Protein AF-A0A1B6KE39-F1 (afdb_monomer_lite)

Secondary structure (DSSP, 8-state):
-PPP-------TTPSS----HHHHGGGTTSS-HHHHHHHHHHHHHHHHHHHHHHHHHHTT-GGG-------SS----TTGGG-----TTSS--TT-SSHHHH-

Organism: NCBI:txid36148

Foldseek 3Di:
DDDDDDDDDDPPPADPQDADVVQLVVVVVDPDSLVSSNVRRVVVVVVVVVVVCVVCVVVVNNVVDDDDDDDPWAAQPDCRNNHHDDQPPWPDDDPDPTPNTHD

Sequence (103 aa):
PTALVLYLAHISPHAPLQAPEELVDQFRYIPDRKRRIFAAMVTKLDESVGRVTQALRDKKMLNDSIILFLSDNGGATHGFNGNVASNWPLRGGKDTLWEGGVR

InterPro domains:
  IPR000917 Sulfatase, N-terminal [PF00884] (5-103)
  IPR017850 Alkaline-phosphatase-like, core domain superfamily [G3DSA:3.40.720.10] (3-103)
  IPR017850 Alkaline-phosphatase-like, core domain superfamily [SSF53649] (6-103)
  IPR047115 Arylsulfatase B [PTHR10342] (4-103)

Structure (mmCIF, N/CA/C/O backbone):
data_AF-A0A1B6KE39-F1
#
_entry.id   AF-A0A1B6KE39-F1
#
loop_
_atom_site.group_PDB
_atom_site.id
_atom_site.type_symbol
_atom_site.label_atom_id
_atom_site.label_alt_id
_atom_site.label_comp_id
_atom_site.label_asym_id
_atom_site.label_entity_id
_atom_site.label_seq_id
_atom_site.pdbx_PDB_ins_code
_atom_site.Cartn_x
_atom_site.Cartn_y
_atom_site.Cartn_z
_atom_site.occupancy
_atom_site.B_iso_or_equiv
_atom_site.auth_seq_id
_atom_site.auth_comp_id
_atom_site.auth_asym_id
_atom_site.auth_atom_id
_atom_site.pdbx_PDB_model_num
ATOM 1 N N . PRO A 1 1 ? -11.860 1.097 32.042 1.00 74.00 1 PRO A N 1
ATOM 2 C CA . PRO A 1 1 ? -11.234 0.549 30.813 1.00 74.00 1 PRO A CA 1
ATOM 3 C C . PRO A 1 1 ? -9.999 1.372 30.430 1.00 74.00 1 PRO A C 1
ATOM 5 O O . PRO A 1 1 ? -10.068 2.595 30.476 1.00 74.00 1 PRO A O 1
ATOM 8 N N . THR A 1 2 ? -8.884 0.714 30.106 1.00 91.75 2 THR A N 1
ATOM 9 C CA . THR A 1 2 ? -7.659 1.377 29.628 1.00 91.75 2 THR A CA 1
ATOM 10 C C . THR A 1 2 ? -7.693 1.445 28.106 1.00 91.75 2 THR A C 1
ATOM 12 O O . THR A 1 2 ? -7.996 0.439 27.465 1.00 91.75 2 THR A O 1
ATOM 15 N N . ALA A 1 3 ? -7.400 2.611 27.532 1.00 95.06 3 ALA A N 1
ATOM 16 C CA . ALA A 1 3 ? -7.319 2.772 26.083 1.00 95.06 3 ALA A CA 1
ATOM 17 C C . ALA A 1 3 ? -6.154 1.951 25.500 1.00 95.06 3 ALA A C 1
ATOM 19 O O . ALA A 1 3 ? -5.073 1.892 26.089 1.00 95.06 3 ALA A O 1
ATOM 20 N N . LEU A 1 4 ? -6.372 1.333 24.336 1.00 96.62 4 LEU A N 1
ATOM 21 C CA . LEU A 1 4 ? -5.324 0.665 23.567 1.00 96.62 4 LEU A CA 1
ATOM 22 C C . LEU A 1 4 ? -4.661 1.673 22.626 1.00 96.62 4 LEU A C 1
ATOM 24 O O . LEU A 1 4 ? -5.342 2.330 21.844 1.00 96.62 4 LEU A O 1
ATOM 28 N N . VAL A 1 5 ? -3.331 1.721 22.648 1.00 97.81 5 VAL A N 1
ATOM 29 C CA . VAL A 1 5 ? -2.525 2.389 21.622 1.00 97.81 5 VAL A CA 1
ATOM 30 C C . VAL A 1 5 ? -1.735 1.314 20.885 1.00 97.81 5 VAL A C 1
ATOM 32 O O . VAL A 1 5 ? -0.974 0.572 21.504 1.00 97.81 5 VAL A O 1
ATOM 35 N N . LEU A 1 6 ? -1.933 1.214 19.571 1.00 98.00 6 LEU A N 1
ATOM 36 C CA . LEU A 1 6 ? -1.255 0.244 18.714 1.00 98.00 6 LEU A CA 1
ATOM 37 C C . LEU A 1 6 ? -0.523 0.973 17.589 1.00 98.00 6 LEU A C 1
ATOM 39 O O . LEU A 1 6 ? -1.151 1.633 16.766 1.00 98.00 6 LEU A O 1
ATOM 43 N N . TYR A 1 7 ? 0.795 0.792 17.531 1.00 98.31 7 TYR A N 1
ATOM 44 C CA . TYR A 1 7 ? 1.604 1.160 16.375 1.00 98.31 7 TYR A CA 1
ATOM 45 C C . TYR A 1 7 ? 1.929 -0.097 15.568 1.00 98.31 7 TYR A C 1
ATOM 47 O O . TYR A 1 7 ? 2.652 -0.976 16.038 1.00 98.31 7 TYR A O 1
ATOM 55 N N . LEU A 1 8 ? 1.362 -0.191 14.367 1.00 98.12 8 LEU A N 1
ATOM 56 C CA . LEU A 1 8 ? 1.561 -1.310 13.453 1.00 98.12 8 LEU A CA 1
ATOM 57 C C . LEU A 1 8 ? 2.305 -0.822 12.206 1.00 98.12 8 LEU A C 1
ATOM 59 O O . LEU A 1 8 ? 1.706 -0.204 11.333 1.00 98.12 8 LEU A O 1
ATOM 63 N N . ALA A 1 9 ? 3.606 -1.105 12.140 1.00 98.12 9 ALA A N 1
ATOM 64 C CA . ALA A 1 9 ? 4.479 -0.702 11.039 1.00 98.12 9 ALA A CA 1
ATOM 65 C C . ALA A 1 9 ? 4.753 -1.882 10.096 1.00 98.12 9 ALA A C 1
ATOM 67 O O . ALA A 1 9 ? 5.602 -2.733 10.375 1.00 98.12 9 ALA A O 1
ATOM 68 N N . HIS A 1 10 ? 4.017 -1.967 8.986 1.00 98.12 10 HIS A N 1
ATOM 69 C CA . HIS A 1 10 ? 4.249 -2.996 7.970 1.00 98.12 10 HIS A CA 1
ATOM 70 C C . HIS A 1 10 ? 5.571 -2.764 7.230 1.00 98.12 10 HIS A C 1
ATOM 72 O O . HIS A 1 10 ? 5.924 -1.639 6.901 1.00 98.12 10 HIS A O 1
ATOM 78 N N . ILE A 1 11 ? 6.268 -3.853 6.888 1.00 96.56 11 ILE A N 1
ATOM 79 C CA . ILE A 1 11 ? 7.436 -3.805 5.989 1.00 96.56 11 ILE A CA 1
ATOM 80 C C . ILE A 1 11 ? 7.034 -3.652 4.510 1.00 96.56 11 ILE A C 1
ATOM 82 O O . ILE A 1 11 ? 7.809 -3.174 3.686 1.00 96.56 11 ILE A O 1
ATOM 86 N N . SER A 1 12 ? 5.818 -4.071 4.153 1.00 96.38 12 SER A N 1
ATOM 87 C CA . SER A 1 12 ? 5.299 -3.966 2.786 1.00 96.38 12 SER A CA 1
ATOM 88 C C . SER A 1 12 ? 4.997 -2.499 2.430 1.00 96.38 12 SER A C 1
ATOM 90 O O . SER A 1 12 ? 4.435 -1.809 3.277 1.00 96.38 12 SER A O 1
ATOM 92 N N . PRO A 1 13 ? 5.302 -2.012 1.207 1.00 97.12 13 PRO A N 1
ATOM 93 C CA . PRO A 1 13 ? 5.854 -2.733 0.056 1.00 97.12 13 PRO A CA 1
ATOM 94 C C . PRO A 1 13 ? 7.360 -2.464 -0.171 1.00 97.12 13 PRO A C 1
ATOM 96 O O . PRO A 1 13 ? 7.805 -2.312 -1.315 1.00 97.12 13 PRO A O 1
ATOM 99 N N . HIS A 1 14 ? 8.164 -2.348 0.894 1.00 97.81 14 HIS A N 1
ATOM 100 C CA . HIS A 1 14 ? 9.609 -2.135 0.765 1.00 97.81 14 HIS A CA 1
ATOM 101 C C . HIS A 1 14 ? 10.295 -3.319 0.063 1.00 97.81 14 HIS A C 1
ATOM 103 O O . HIS A 1 14 ? 9.874 -4.464 0.192 1.00 97.81 14 HIS A O 1
ATOM 109 N N . ALA A 1 15 ? 11.378 -3.048 -0.670 1.00 96.12 15 ALA A N 1
ATOM 110 C CA . ALA A 1 15 ? 12.193 -4.098 -1.276 1.00 96.12 15 ALA A CA 1
ATOM 111 C C . ALA A 1 15 ? 12.863 -4.989 -0.195 1.00 96.12 15 ALA A C 1
ATOM 113 O O . ALA A 1 15 ? 13.121 -4.505 0.910 1.00 96.12 15 ALA A O 1
ATOM 114 N N . PRO A 1 16 ? 13.216 -6.254 -0.488 1.00 97.62 16 PRO A N 1
ATOM 115 C CA . PRO A 1 16 ? 13.077 -6.948 -1.768 1.00 97.62 16 PRO A CA 1
ATOM 116 C C . PRO A 1 16 ? 11.616 -7.244 -2.130 1.00 97.62 16 PRO A C 1
ATOM 118 O O . PRO A 1 16 ? 10.783 -7.492 -1.266 1.00 97.62 16 PRO A O 1
ATOM 121 N N . LEU A 1 17 ? 11.306 -7.231 -3.429 1.00 98.12 17 LEU A N 1
ATOM 122 C CA . LEU A 1 17 ? 9.955 -7.521 -3.913 1.00 98.12 17 LEU A CA 1
ATOM 123 C C . LEU A 1 17 ? 9.658 -9.018 -3.778 1.00 98.12 17 LEU A C 1
ATOM 125 O O . LEU A 1 17 ? 10.229 -9.832 -4.506 1.00 98.12 17 LEU A O 1
ATOM 129 N 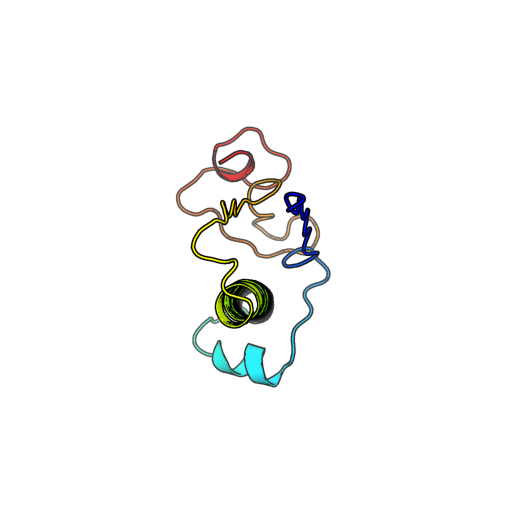N . GLN A 1 18 ? 8.767 -9.369 -2.851 1.00 98.06 18 GLN A N 1
ATOM 130 C CA . GLN A 1 18 ? 8.406 -10.749 -2.525 1.00 98.06 18 GLN A CA 1
ATOM 131 C C . GLN A 1 18 ? 6.906 -10.845 -2.236 1.00 98.06 18 GLN A C 1
ATOM 133 O O . GLN A 1 18 ? 6.385 -10.132 -1.383 1.00 98.06 18 GLN A O 1
ATOM 138 N N . ALA A 1 19 ? 6.210 -11.744 -2.929 1.00 98.19 19 ALA A N 1
ATOM 139 C CA . ALA A 1 19 ? 4.801 -12.043 -2.693 1.00 98.19 19 ALA A CA 1
ATOM 140 C C . ALA A 1 19 ? 4.491 -13.494 -3.107 1.00 98.19 19 ALA A C 1
ATOM 142 O O . ALA A 1 19 ? 5.252 -14.053 -3.899 1.00 98.19 19 ALA A O 1
ATOM 143 N N . PRO A 1 20 ? 3.397 -14.103 -2.606 1.00 98.31 20 PRO A N 1
ATOM 144 C CA . PRO A 1 20 ? 2.947 -15.420 -3.061 1.00 98.31 20 PRO A CA 1
ATOM 145 C C . PRO A 1 20 ? 2.665 -15.426 -4.567 1.00 98.31 20 PRO A C 1
ATOM 147 O O . PRO A 1 20 ? 1.957 -14.541 -5.058 1.00 98.31 20 PRO A O 1
ATOM 150 N N . GLU A 1 21 ? 3.202 -16.408 -5.292 1.00 98.19 21 GLU A N 1
ATOM 151 C CA . GLU A 1 21 ? 3.145 -16.447 -6.760 1.00 98.19 21 GLU A CA 1
ATOM 152 C C . GLU A 1 21 ? 1.701 -16.509 -7.271 1.00 98.19 21 GLU A C 1
ATOM 154 O O . GLU A 1 21 ? 1.357 -15.833 -8.236 1.00 98.19 21 GLU A O 1
ATOM 159 N N . GLU A 1 22 ? 0.816 -17.210 -6.561 1.00 98.12 22 GLU A N 1
ATOM 160 C CA . GLU A 1 22 ? -0.597 -17.335 -6.927 1.00 98.12 22 GLU A CA 1
ATOM 161 C C . GLU A 1 22 ? -1.302 -15.976 -6.942 1.00 98.12 22 GLU A C 1
ATOM 163 O O . GLU A 1 22 ? -2.232 -15.760 -7.717 1.00 98.12 22 GLU A O 1
ATOM 168 N N . LEU A 1 23 ? -0.865 -15.049 -6.085 1.00 98.44 23 LEU A N 1
ATOM 169 C CA . LEU A 1 23 ? -1.386 -13.688 -6.055 1.00 98.44 23 LEU A CA 1
ATOM 170 C C . LEU A 1 23 ? -0.727 -12.819 -7.129 1.00 98.44 23 LEU A C 1
ATOM 172 O O . LEU A 1 23 ? -1.413 -12.031 -7.775 1.00 98.44 23 LEU A O 1
ATOM 176 N N . VAL A 1 24 ? 0.575 -12.991 -7.378 1.00 98.75 24 VAL A N 1
ATOM 177 C CA . VAL A 1 24 ? 1.276 -12.334 -8.499 1.00 98.75 24 VAL A CA 1
ATOM 178 C C . VAL A 1 24 ? 0.592 -12.666 -9.832 1.00 98.75 24 VAL A C 1
ATOM 180 O O . VAL A 1 24 ? 0.396 -11.781 -10.670 1.00 98.75 24 VAL A O 1
ATOM 183 N N . ASP A 1 25 ? 0.153 -13.913 -9.999 1.00 98.38 25 ASP A N 1
ATOM 184 C CA . ASP A 1 25 ? -0.548 -14.404 -11.184 1.00 98.38 25 ASP A CA 1
ATOM 185 C C . ASP A 1 25 ? -1.945 -13.806 -11.385 1.00 98.38 25 ASP A C 1
ATOM 187 O O . ASP A 1 25 ? -2.449 -13.795 -12.514 1.00 98.38 25 ASP A O 1
ATOM 191 N N . GLN A 1 26 ? -2.578 -13.264 -10.344 1.00 98.44 26 GLN A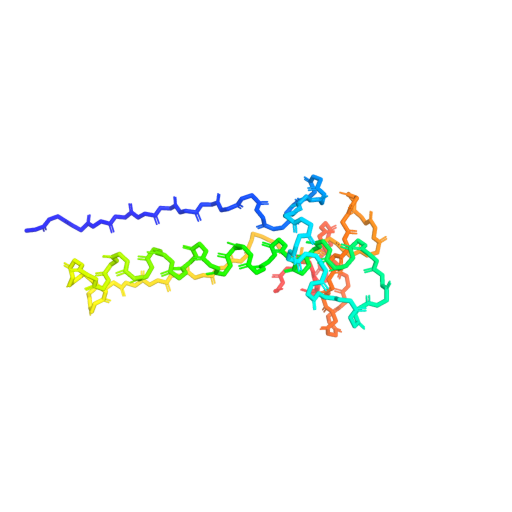 N 1
ATOM 192 C CA . GLN A 1 26 ? -3.847 -12.535 -10.489 1.00 98.44 26 GLN A CA 1
ATOM 193 C C . GLN A 1 26 ? -3.642 -11.187 -11.193 1.00 98.44 26 GLN A C 1
ATOM 195 O O . GLN A 1 26 ? -4.537 -10.692 -11.875 1.00 98.44 26 GLN A O 1
ATOM 200 N N . PHE A 1 27 ? -2.429 -10.631 -11.125 1.00 98.50 27 PHE A N 1
ATOM 201 C CA . PHE A 1 27 ? -2.059 -9.366 -11.758 1.00 98.50 27 PHE A CA 1
ATOM 202 C C . PHE A 1 27 ? -1.500 -9.533 -13.177 1.00 98.50 27 PHE A C 1
ATOM 204 O O . PHE A 1 27 ? -0.815 -8.644 -13.680 1.00 98.50 27 PHE A O 1
ATOM 211 N N . ARG A 1 28 ? -1.787 -10.647 -13.867 1.00 97.75 28 ARG A N 1
ATOM 212 C CA . ARG A 1 28 ? -1.283 -10.926 -15.229 1.00 97.75 28 ARG A CA 1
ATOM 213 C C . ARG A 1 28 ? -1.599 -9.839 -16.266 1.00 97.75 28 ARG A C 1
ATOM 215 O O . ARG A 1 28 ? -0.872 -9.726 -17.249 1.00 97.75 28 ARG A O 1
ATOM 222 N N . TYR A 1 29 ? -2.620 -9.019 -16.023 1.00 98.25 29 TYR A N 1
ATOM 223 C CA . TYR A 1 29 ? -2.960 -7.853 -16.843 1.00 98.25 29 TYR A CA 1
ATOM 224 C C . TYR A 1 29 ? -1.936 -6.703 -16.753 1.00 98.25 29 TYR A C 1
ATOM 226 O O . TYR A 1 29 ? -1.896 -5.854 -17.639 1.00 98.25 29 TYR A O 1
ATOM 234 N N . ILE A 1 30 ? -1.091 -6.659 -15.717 1.00 98.50 30 ILE A N 1
ATOM 235 C CA . ILE A 1 30 ? 0.023 -5.709 -15.600 1.00 98.50 30 ILE A CA 1
ATOM 236 C C . ILE A 1 30 ? 1.209 -6.276 -16.395 1.00 98.50 30 ILE A C 1
ATOM 238 O O . ILE A 1 30 ? 1.671 -7.360 -16.060 1.00 98.50 30 ILE A O 1
ATOM 242 N N . PRO A 1 31 ? 1.762 -5.611 -17.422 1.00 97.94 31 PRO A N 1
ATOM 243 C CA . PRO A 1 31 ? 2.835 -6.205 -18.229 1.00 97.94 31 PRO A CA 1
ATOM 244 C C . PRO A 1 31 ? 4.129 -6.486 -17.447 1.00 97.94 31 PRO A C 1
ATOM 246 O O . PRO A 1 31 ? 4.723 -7.552 -17.591 1.00 97.94 31 PRO A O 1
ATOM 249 N N . ASP A 1 32 ? 4.543 -5.558 -16.581 1.00 97.44 32 ASP A N 1
ATOM 250 C CA . ASP A 1 32 ? 5.778 -5.672 -15.801 1.00 97.44 32 ASP A CA 1
ATOM 251 C C . ASP A 1 32 ? 5.611 -6.625 -14.603 1.00 97.44 32 ASP A C 1
ATOM 253 O O . ASP A 1 32 ? 4.808 -6.381 -13.697 1.00 97.44 32 ASP A O 1
ATOM 257 N N . ARG A 1 33 ? 6.399 -7.711 -14.565 1.00 97.69 33 ARG A N 1
ATOM 258 C CA . ARG A 1 33 ? 6.321 -8.716 -13.490 1.00 97.69 33 ARG A CA 1
ATOM 259 C C . ARG A 1 33 ? 6.709 -8.157 -12.120 1.00 97.69 33 ARG A C 1
ATOM 261 O O . ARG A 1 33 ? 6.087 -8.532 -11.131 1.00 97.69 33 ARG A O 1
ATOM 268 N N . LYS A 1 34 ? 7.690 -7.255 -12.021 1.00 97.94 34 LYS A N 1
ATOM 269 C CA . LYS A 1 34 ? 8.038 -6.637 -10.730 1.00 97.94 34 LYS A CA 1
ATOM 270 C C . LYS A 1 34 ? 6.863 -5.814 -10.205 1.00 97.94 34 LYS A C 1
ATOM 272 O O . LYS A 1 34 ? 6.583 -5.852 -9.010 1.00 97.94 34 LYS A O 1
ATOM 277 N N . ARG A 1 35 ? 6.130 -5.127 -11.085 1.00 98.25 35 ARG A N 1
ATOM 278 C CA . ARG A 1 35 ? 4.929 -4.365 -10.733 1.00 98.25 35 ARG A CA 1
ATOM 279 C C . ARG A 1 35 ? 3.783 -5.276 -10.295 1.00 98.25 35 ARG A C 1
ATOM 281 O O . ARG A 1 35 ? 3.049 -4.887 -9.392 1.00 98.25 35 ARG A O 1
ATOM 288 N N . ARG A 1 36 ? 3.670 -6.493 -10.847 1.00 98.69 36 ARG A N 1
ATOM 289 C CA . ARG A 1 36 ? 2.758 -7.534 -10.322 1.00 98.69 36 ARG A CA 1
ATOM 290 C C . ARG A 1 36 ? 3.112 -7.930 -8.894 1.00 98.69 36 ARG A C 1
ATOM 292 O O . ARG A 1 36 ? 2.228 -7.975 -8.049 1.00 98.69 36 ARG A O 1
ATOM 299 N N . ILE A 1 37 ? 4.396 -8.173 -8.619 1.00 98.69 37 ILE A N 1
ATOM 300 C CA . ILE A 1 37 ? 4.861 -8.512 -7.265 1.00 98.69 37 ILE A CA 1
ATOM 301 C C . ILE A 1 37 ? 4.568 -7.358 -6.304 1.00 98.69 37 ILE A C 1
ATOM 303 O O . ILE A 1 37 ? 4.008 -7.585 -5.238 1.00 98.69 37 ILE A O 1
ATOM 307 N N . PHE A 1 38 ? 4.857 -6.116 -6.703 1.00 98.56 38 PHE A N 1
ATOM 308 C CA . PHE A 1 38 ? 4.519 -4.933 -5.911 1.00 98.56 38 PHE A CA 1
ATOM 309 C C . PHE A 1 38 ? 3.010 -4.837 -5.631 1.00 98.56 38 PHE A C 1
ATOM 311 O O . PHE A 1 38 ? 2.613 -4.601 -4.494 1.00 98.56 38 PHE A O 1
ATOM 318 N N . ALA A 1 39 ? 2.160 -5.046 -6.643 1.00 98.62 39 ALA A N 1
ATOM 319 C CA . ALA A 1 39 ? 0.707 -5.048 -6.466 1.00 98.62 39 ALA A CA 1
ATOM 320 C C . ALA A 1 39 ? 0.266 -6.134 -5.471 1.00 98.62 39 ALA A C 1
ATOM 322 O O . ALA A 1 39 ? -0.478 -5.841 -4.540 1.00 98.62 39 ALA A O 1
ATOM 323 N N . ALA A 1 40 ? 0.812 -7.346 -5.591 1.00 98.75 40 ALA A N 1
ATOM 324 C CA . ALA A 1 40 ? 0.549 -8.442 -4.666 1.00 98.75 40 ALA A CA 1
ATOM 325 C C . ALA A 1 40 ? 0.994 -8.131 -3.222 1.00 98.75 40 ALA A C 1
ATOM 327 O O . ALA A 1 40 ? 0.278 -8.456 -2.275 1.00 98.75 40 ALA A O 1
ATOM 328 N N . MET A 1 41 ? 2.132 -7.456 -3.031 1.00 98.75 41 MET A N 1
ATOM 329 C CA . MET A 1 41 ? 2.589 -6.994 -1.713 1.00 98.75 41 MET A CA 1
ATOM 330 C C . MET A 1 41 ? 1.619 -5.989 -1.082 1.00 98.75 41 MET A C 1
ATOM 332 O O . MET A 1 41 ? 1.310 -6.097 0.108 1.00 98.75 41 MET A O 1
ATOM 336 N N . VAL A 1 42 ? 1.124 -5.030 -1.870 1.00 98.56 42 VAL A N 1
ATOM 337 C CA . VAL A 1 42 ? 0.134 -4.044 -1.409 1.00 98.56 42 VAL A CA 1
ATOM 338 C C . VAL A 1 42 ? -1.200 -4.725 -1.096 1.00 98.56 42 VAL A C 1
ATOM 340 O O . VAL A 1 42 ? -1.798 -4.429 -0.067 1.00 98.56 42 VAL A O 1
ATOM 343 N N . THR A 1 43 ? -1.626 -5.712 -1.888 1.00 98.69 43 THR A N 1
ATOM 344 C CA . THR A 1 43 ? -2.812 -6.524 -1.573 1.00 98.69 43 THR A CA 1
ATOM 345 C C . THR A 1 43 ? -2.657 -7.288 -0.258 1.00 98.69 43 THR A C 1
ATOM 347 O O . THR A 1 43 ? -3.580 -7.306 0.548 1.00 98.69 43 THR A O 1
ATOM 350 N N . LYS A 1 44 ? -1.486 -7.871 0.033 1.00 98.62 44 LYS A N 1
ATOM 351 C CA . LYS A 1 44 ? -1.247 -8.518 1.338 1.00 98.62 44 LYS A CA 1
ATOM 352 C C . LYS A 1 44 ? -1.218 -7.537 2.509 1.00 98.62 44 LYS A C 1
ATOM 354 O O . LYS A 1 44 ? -1.588 -7.916 3.622 1.00 98.62 44 LYS A O 1
ATOM 359 N N . LEU A 1 45 ? -0.792 -6.297 2.279 1.00 98.56 45 LEU A N 1
ATOM 360 C CA . LEU A 1 45 ? -0.903 -5.235 3.275 1.00 98.56 45 LEU A CA 1
ATOM 361 C C . LEU A 1 45 ? -2.378 -4.912 3.549 1.00 98.56 45 LEU A C 1
ATOM 363 O O . LEU A 1 45 ? -2.776 -4.909 4.713 1.00 98.56 45 LEU A O 1
ATOM 367 N N . ASP A 1 46 ? -3.184 -4.729 2.502 1.00 98.75 46 ASP A N 1
ATOM 368 C CA . ASP A 1 46 ? -4.628 -4.483 2.605 1.00 98.75 46 ASP A CA 1
ATOM 369 C C . ASP A 1 46 ? -5.357 -5.617 3.350 1.00 98.75 46 ASP A C 1
ATOM 371 O O . ASP A 1 46 ? -6.058 -5.369 4.331 1.00 98.75 46 ASP A O 1
ATOM 375 N N . GLU A 1 47 ? -5.075 -6.882 3.011 1.00 98.69 47 GLU A N 1
ATOM 376 C CA . GLU A 1 47 ? -5.590 -8.045 3.749 1.00 98.69 47 GLU A CA 1
ATOM 377 C C . GLU A 1 47 ? -5.218 -7.993 5.244 1.00 98.69 47 GLU A C 1
ATOM 379 O O . GLU A 1 47 ? -6.011 -8.359 6.115 1.00 98.69 47 GLU A O 1
ATOM 384 N N . SER A 1 48 ? -4.002 -7.540 5.566 1.00 98.56 48 SER A N 1
ATOM 385 C CA . SER A 1 48 ? -3.533 -7.408 6.947 1.00 98.56 48 SER A CA 1
ATOM 386 C C . SER A 1 48 ? -4.311 -6.332 7.714 1.00 98.56 48 SER A C 1
ATOM 388 O O . SER A 1 48 ? -4.725 -6.577 8.849 1.00 98.56 48 SER A O 1
ATOM 390 N N . VAL A 1 49 ? -4.583 -5.184 7.084 1.00 98.56 49 VAL A N 1
ATOM 391 C CA . VAL A 1 49 ? -5.453 -4.128 7.637 1.00 98.56 49 VAL A CA 1
ATOM 392 C C . VAL A 1 49 ? -6.877 -4.656 7.842 1.00 98.56 49 VAL A C 1
ATOM 394 O O . VAL A 1 49 ? -7.467 -4.457 8.909 1.00 98.56 49 VAL A O 1
ATOM 397 N N . GLY A 1 50 ? -7.405 -5.403 6.871 1.00 98.69 50 GLY A N 1
ATOM 398 C CA . GLY A 1 50 ? -8.690 -6.095 6.970 1.00 98.69 50 GLY A CA 1
ATOM 399 C C . GLY A 1 50 ? -8.774 -7.017 8.192 1.00 98.69 50 GLY A C 1
ATOM 400 O O . GLY A 1 50 ? -9.738 -6.956 8.951 1.00 98.69 50 GLY A O 1
ATOM 401 N N . ARG A 1 51 ? -7.733 -7.816 8.464 1.00 98.81 51 ARG A N 1
ATOM 402 C CA . ARG A 1 51 ? -7.695 -8.689 9.654 1.00 98.81 51 ARG A CA 1
ATOM 403 C C . ARG A 1 51 ? -7.716 -7.911 10.968 1.00 98.81 51 ARG A C 1
ATOM 405 O O . ARG A 1 51 ? -8.412 -8.318 11.895 1.00 98.81 51 ARG A O 1
ATOM 412 N N . VAL A 1 52 ? -6.977 -6.804 11.062 1.00 98.56 52 VAL A N 1
ATOM 413 C CA . VAL A 1 52 ? -6.958 -5.966 12.274 1.00 98.56 52 VAL A CA 1
ATOM 414 C C . VAL A 1 52 ? -8.323 -5.321 12.502 1.00 98.56 52 VAL A C 1
ATOM 416 O O . VAL A 1 52 ? -8.877 -5.415 13.596 1.00 98.56 52 VAL A O 1
ATOM 419 N N . THR A 1 53 ? -8.900 -4.711 11.467 1.00 98.56 53 THR A N 1
ATOM 420 C CA . THR A 1 53 ? -10.218 -4.064 11.561 1.00 98.56 53 THR A CA 1
ATOM 421 C C . THR A 1 53 ? -11.332 -5.065 11.865 1.00 98.56 53 THR A C 1
ATOM 423 O O . THR A 1 53 ? -12.212 -4.766 12.676 1.00 98.56 53 THR A O 1
ATOM 426 N N . GLN A 1 54 ? -11.265 -6.277 11.305 1.00 98.75 54 GLN A N 1
ATOM 427 C CA . GLN A 1 54 ? -12.187 -7.361 11.636 1.00 98.75 54 GLN A CA 1
ATOM 428 C C . GLN A 1 54 ? -12.034 -7.802 13.096 1.00 98.75 54 GLN A C 1
ATOM 430 O O . GLN A 1 54 ? -13.032 -7.887 13.806 1.00 98.75 54 GLN A O 1
ATOM 435 N N . ALA A 1 55 ? -10.807 -7.984 13.592 1.00 98.56 55 ALA A N 1
ATOM 436 C CA . ALA A 1 55 ? -10.575 -8.338 14.991 1.00 98.56 55 ALA A CA 1
ATOM 437 C C . ALA A 1 55 ? -11.114 -7.266 15.959 1.00 98.56 55 ALA A C 1
ATOM 439 O O . ALA A 1 55 ? -11.759 -7.599 16.955 1.00 98.56 55 ALA A O 1
ATOM 440 N N . LEU A 1 56 ? -10.918 -5.977 15.652 1.00 98.38 56 LEU A N 1
ATOM 441 C CA . LEU A 1 56 ? -11.500 -4.874 16.427 1.00 98.38 56 LEU A CA 1
ATOM 442 C C . LEU A 1 56 ? -13.034 -4.908 16.402 1.00 98.38 56 LEU A C 1
ATOM 444 O O . LEU A 1 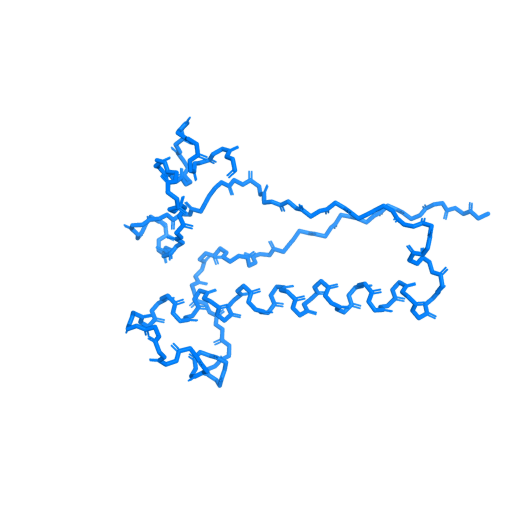56 ? -13.673 -4.660 17.427 1.00 98.38 56 LEU A O 1
ATOM 448 N N . ARG A 1 57 ? -13.637 -5.226 15.251 1.00 98.50 57 ARG A N 1
ATOM 449 C CA . ARG A 1 57 ? -15.092 -5.366 15.107 1.00 98.50 57 ARG A CA 1
ATOM 450 C C . ARG A 1 57 ? -15.628 -6.528 15.941 1.00 98.50 57 ARG A C 1
ATOM 452 O O . ARG A 1 57 ? -16.567 -6.325 16.707 1.00 98.50 57 ARG A O 1
ATOM 459 N N . ASP A 1 58 ? -15.006 -7.700 15.854 1.00 98.62 58 ASP A N 1
ATOM 460 C CA . ASP A 1 58 ? -15.408 -8.910 16.586 1.00 98.62 58 ASP A CA 1
ATOM 461 C C . ASP A 1 58 ? -15.321 -8.713 18.105 1.00 98.62 58 ASP A C 1
ATOM 463 O O . ASP A 1 58 ? -16.116 -9.261 18.872 1.00 98.62 58 ASP A O 1
ATOM 467 N N . LYS A 1 59 ? -14.379 -7.875 18.551 1.00 97.38 59 LYS A N 1
ATOM 468 C CA . LYS A 1 59 ? -14.227 -7.470 19.954 1.00 97.38 59 LYS A CA 1
ATOM 469 C C . LYS A 1 59 ? -15.078 -6.264 20.352 1.00 97.38 59 LYS A C 1
ATOM 471 O O . LYS A 1 59 ? -14.983 -5.826 21.494 1.00 97.38 59 LYS A O 1
ATOM 476 N N . LYS A 1 60 ? -15.925 -5.745 19.454 1.00 97.69 60 LYS A N 1
ATOM 477 C CA . LYS A 1 60 ? -16.770 -4.552 19.662 1.00 97.69 60 LYS A CA 1
ATOM 478 C C . LYS A 1 60 ? -15.973 -3.288 20.028 1.00 97.69 60 LYS A C 1
ATOM 480 O O . LYS A 1 60 ? -16.516 -2.376 20.639 1.00 97.69 60 LYS A O 1
ATOM 485 N N . MET A 1 61 ? -14.699 -3.230 19.642 1.00 97.94 61 MET A N 1
ATOM 486 C CA . MET A 1 61 ? -13.795 -2.102 19.892 1.00 97.94 61 MET A CA 1
ATOM 487 C C . MET A 1 61 ? -13.802 -1.089 18.744 1.00 97.94 61 MET A C 1
ATOM 489 O O . MET A 1 61 ? -13.510 0.083 18.958 1.00 97.94 61 MET A O 1
ATOM 493 N N . LEU A 1 62 ? -14.149 -1.524 17.526 1.00 98.06 62 LEU A N 1
ATOM 494 C CA . LEU A 1 62 ? -14.039 -0.691 16.322 1.00 98.06 62 LEU A CA 1
ATOM 495 C C . LEU A 1 62 ? -14.862 0.609 16.398 1.00 98.06 62 LEU A C 1
ATOM 497 O O . LEU A 1 62 ? -14.419 1.629 15.886 1.00 98.06 62 LEU A O 1
ATOM 501 N N . ASN A 1 63 ? -16.024 0.588 17.060 1.00 97.62 63 ASN A N 1
ATOM 502 C CA . ASN A 1 63 ? -16.909 1.756 17.180 1.00 97.62 63 ASN A CA 1
ATOM 503 C C . ASN A 1 63 ? -16.332 2.882 18.057 1.00 97.62 63 ASN A C 1
ATOM 505 O O . ASN A 1 63 ? -16.828 4.000 17.994 1.00 97.62 63 ASN A O 1
ATOM 509 N N . ASP A 1 64 ? -15.312 2.578 18.863 1.00 97.56 64 ASP A N 1
ATOM 510 C CA . ASP A 1 64 ? -14.607 3.513 19.748 1.00 97.56 64 ASP A CA 1
ATOM 511 C C . ASP A 1 64 ? -13.102 3.547 19.411 1.00 97.56 64 ASP A C 1
ATOM 513 O O . ASP A 1 64 ? -12.239 3.695 20.271 1.00 97.56 64 ASP A O 1
ATOM 517 N N . SER A 1 65 ? -12.764 3.314 18.138 1.00 98.06 65 SER A N 1
ATOM 518 C CA . SER A 1 65 ? -11.384 3.303 17.646 1.00 98.06 65 SER A CA 1
ATOM 519 C C . SER A 1 65 ? -11.157 4.422 16.634 1.00 98.06 65 SER A C 1
ATOM 521 O O . SER A 1 65 ? -11.932 4.587 15.695 1.00 98.06 65 SER A O 1
ATOM 523 N N . ILE A 1 66 ? -10.036 5.131 16.770 1.00 98.19 66 ILE A N 1
ATOM 524 C CA . ILE A 1 66 ? -9.495 5.990 15.711 1.00 98.19 66 ILE A CA 1
ATOM 525 C C . ILE A 1 66 ? -8.415 5.196 14.982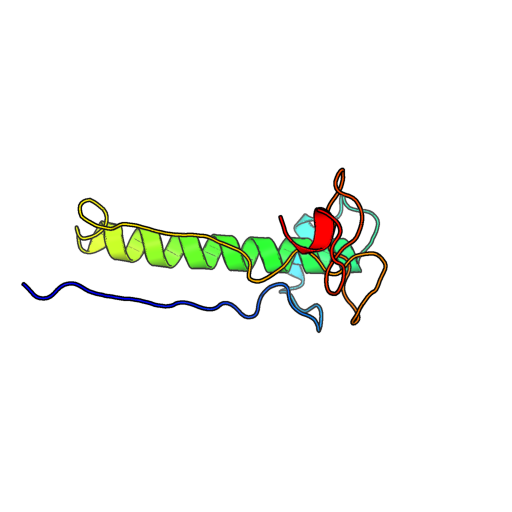 1.00 98.19 66 ILE A C 1
ATOM 527 O O . ILE A 1 66 ? -7.459 4.731 15.600 1.00 98.19 66 ILE A O 1
ATOM 531 N N . ILE A 1 67 ? -8.566 5.046 13.667 1.00 98.25 67 ILE A N 1
ATOM 532 C CA . ILE A 1 67 ? -7.594 4.356 12.818 1.00 98.25 67 ILE A CA 1
ATOM 533 C C . ILE A 1 67 ? -6.944 5.381 11.899 1.00 98.25 67 ILE A C 1
ATOM 535 O O . ILE A 1 67 ? -7.620 6.030 11.104 1.00 98.25 67 ILE A O 1
ATOM 539 N N . LEU A 1 68 ? -5.622 5.501 12.006 1.00 98.38 68 LEU A N 1
ATOM 540 C CA . LEU A 1 68 ? -4.796 6.295 11.106 1.00 98.38 68 LEU A CA 1
ATOM 541 C C . LEU A 1 68 ? -4.027 5.341 10.196 1.00 98.38 68 LEU A C 1
ATOM 543 O O . LEU A 1 68 ? -3.312 4.463 10.676 1.00 98.38 68 LEU A O 1
ATOM 547 N N . PHE A 1 69 ? -4.189 5.514 8.888 1.00 98.25 69 PHE A N 1
ATOM 548 C CA . PHE A 1 69 ? -3.454 4.773 7.872 1.00 98.25 69 PHE A CA 1
ATOM 549 C C . PHE A 1 69 ? -2.637 5.759 7.046 1.00 98.25 69 PHE A C 1
ATOM 551 O O . PHE A 1 69 ? -3.189 6.704 6.484 1.00 98.25 69 PHE A O 1
ATOM 558 N N . LEU A 1 70 ? -1.325 5.559 7.005 1.00 97.81 70 LEU A N 1
ATOM 559 C CA . LEU A 1 70 ? -0.380 6.460 6.361 1.00 97.81 70 LEU A CA 1
ATOM 560 C C . LEU A 1 70 ? 0.853 5.691 5.886 1.00 97.81 70 LEU A C 1
ATOM 562 O O . LEU A 1 70 ? 1.168 4.623 6.411 1.00 97.81 70 LEU A O 1
ATOM 566 N N . SER A 1 71 ? 1.538 6.264 4.901 1.00 97.88 71 SER A N 1
ATOM 567 C CA . SER A 1 71 ? 2.881 5.854 4.488 1.00 97.88 71 SER A CA 1
ATOM 568 C C . SER A 1 71 ? 3.927 6.694 5.226 1.00 97.88 71 SER A C 1
ATOM 570 O O . SER A 1 71 ? 3.631 7.811 5.652 1.00 97.88 71 SER A O 1
ATOM 572 N N . ASP A 1 72 ? 5.146 6.178 5.367 1.00 97.94 72 ASP A N 1
ATOM 573 C CA . ASP A 1 72 ? 6.285 6.899 5.952 1.00 97.94 72 ASP A CA 1
ATOM 574 C C . ASP A 1 72 ? 6.914 7.907 4.973 1.00 97.94 72 ASP A C 1
ATOM 576 O O . ASP A 1 72 ? 7.399 8.962 5.378 1.00 97.94 72 ASP A O 1
ATOM 580 N N . ASN A 1 73 ? 6.877 7.593 3.677 1.00 98.31 73 ASN A N 1
ATOM 581 C CA . ASN A 1 73 ? 7.297 8.444 2.567 1.00 98.31 73 ASN A CA 1
ATOM 582 C C . ASN A 1 73 ? 6.536 8.084 1.280 1.00 98.31 73 ASN A C 1
ATOM 584 O O . ASN A 1 73 ? 5.822 7.079 1.208 1.00 98.31 73 ASN A O 1
ATOM 588 N N . GLY A 1 74 ? 6.751 8.860 0.221 1.00 98.44 74 GLY A N 1
ATOM 589 C CA . GLY A 1 74 ? 6.267 8.529 -1.115 1.00 98.44 74 GLY A CA 1
ATOM 590 C C . GLY A 1 74 ? 6.993 7.329 -1.742 1.00 98.44 74 GLY A C 1
ATOM 591 O O . GLY A 1 74 ? 8.070 6.922 -1.301 1.00 98.44 74 GLY A O 1
ATOM 592 N N . GLY A 1 75 ?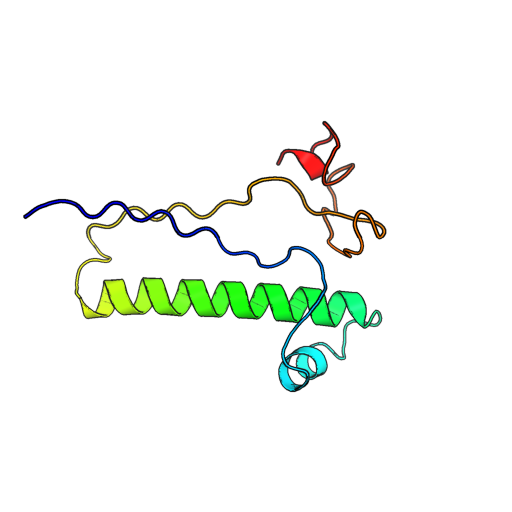 6.413 6.714 -2.770 1.00 98.19 75 GLY A N 1
ATOM 593 C CA . GLY A 1 75 ? 6.915 5.459 -3.332 1.00 98.19 75 GLY A CA 1
ATOM 594 C C . GLY A 1 75 ? 8.316 5.566 -3.950 1.00 98.19 75 GLY A C 1
ATOM 595 O O . GLY A 1 75 ? 8.673 6.573 -4.561 1.00 98.19 75 GLY A O 1
ATOM 596 N N . ALA A 1 76 ? 9.109 4.496 -3.847 1.00 97.81 76 ALA A N 1
ATOM 597 C CA . ALA A 1 76 ? 10.378 4.354 -4.564 1.00 97.81 76 ALA A CA 1
ATOM 598 C C . ALA A 1 76 ? 10.123 3.976 -6.038 1.00 97.81 76 ALA A C 1
ATOM 600 O O . ALA A 1 76 ? 9.852 2.817 -6.367 1.00 97.81 76 ALA A O 1
ATOM 601 N N . THR A 1 77 ? 10.138 4.982 -6.914 1.00 96.06 77 THR A N 1
ATOM 602 C CA . THR A 1 77 ? 9.819 4.871 -8.346 1.00 96.06 77 THR A CA 1
ATOM 603 C C . THR A 1 77 ? 11.063 4.574 -9.191 1.00 96.06 77 THR A C 1
ATOM 605 O O . THR A 1 77 ? 12.194 4.633 -8.713 1.00 96.06 77 THR A O 1
ATOM 608 N N . HIS A 1 78 ? 10.861 4.235 -10.469 1.00 90.06 78 HIS A N 1
ATOM 609 C CA . HIS A 1 78 ? 11.929 4.112 -11.477 1.00 90.06 78 HIS A CA 1
ATOM 610 C C . HIS A 1 78 ? 13.089 3.161 -11.115 1.00 90.06 78 HIS A C 1
ATOM 612 O O . HIS A 1 78 ? 14.219 3.371 -11.546 1.00 90.06 78 HIS A O 1
ATOM 618 N N . GLY A 1 79 ? 12.833 2.101 -10.341 1.00 93.19 79 GLY A N 1
ATOM 619 C CA . GLY A 1 79 ? 13.871 1.141 -9.951 1.00 93.19 79 GLY A CA 1
ATOM 620 C C . GLY A 1 79 ? 14.678 1.542 -8.714 1.00 93.19 79 GLY A C 1
ATOM 621 O O . GLY A 1 79 ? 15.540 0.767 -8.293 1.00 93.19 79 GLY A O 1
ATOM 622 N N . PHE A 1 80 ? 14.415 2.712 -8.117 1.00 95.94 80 PHE A N 1
ATOM 623 C CA . PHE A 1 80 ? 15.130 3.185 -6.932 1.00 95.94 80 PHE A CA 1
ATOM 624 C C . PHE A 1 80 ? 15.038 2.164 -5.791 1.00 95.94 80 PHE A C 1
ATOM 626 O O . PHE A 1 80 ? 13.961 1.636 -5.499 1.00 95.94 80 PHE A O 1
ATOM 633 N N . ASN A 1 81 ? 16.180 1.849 -5.171 1.00 94.75 81 ASN A N 1
ATOM 634 C CA . ASN A 1 81 ? 16.315 0.820 -4.132 1.00 94.75 81 ASN A CA 1
ATOM 635 C C . ASN A 1 81 ? 15.646 -0.525 -4.482 1.00 94.75 81 ASN A C 1
ATOM 637 O O . ASN A 1 81 ? 15.093 -1.203 -3.618 1.00 94.75 81 ASN A O 1
ATOM 641 N N . GLY A 1 82 ? 15.672 -0.913 -5.762 1.00 96.06 82 GLY A N 1
ATOM 642 C CA . GLY A 1 82 ? 15.120 -2.185 -6.231 1.00 96.06 82 GLY A CA 1
ATOM 643 C C . GLY A 1 82 ? 13.589 -2.251 -6.245 1.00 96.06 82 GLY A C 1
ATOM 644 O O . GLY A 1 82 ? 13.036 -3.349 -6.311 1.00 96.06 82 GLY A O 1
ATOM 645 N N . ASN A 1 83 ? 12.903 -1.107 -6.188 1.00 97.25 83 ASN A N 1
ATOM 646 C CA . ASN A 1 83 ? 11.446 -1.021 -6.129 1.00 97.25 83 ASN A CA 1
ATOM 647 C C . ASN A 1 83 ? 10.834 -0.486 -7.442 1.00 97.25 83 ASN A C 1
ATOM 649 O O . ASN A 1 83 ? 11.525 0.034 -8.316 1.00 97.25 83 ASN A O 1
ATOM 653 N N . VAL A 1 84 ? 9.522 -0.652 -7.605 1.00 97.56 84 VAL A N 1
ATOM 654 C CA . VAL A 1 84 ? 8.739 -0.264 -8.790 1.00 97.56 84 VAL A CA 1
ATOM 655 C C . VAL A 1 84 ? 7.415 0.391 -8.384 1.00 97.56 84 VAL A C 1
ATOM 657 O O . VAL A 1 84 ? 6.357 0.146 -8.979 1.00 97.56 84 VAL A O 1
ATOM 660 N N . ALA A 1 85 ? 7.452 1.206 -7.328 1.00 97.94 85 ALA A N 1
ATOM 661 C CA . ALA A 1 85 ? 6.304 2.003 -6.920 1.00 97.94 85 ALA A CA 1
ATOM 662 C C . ALA A 1 85 ? 5.912 3.000 -8.029 1.00 97.94 85 ALA A C 1
ATOM 664 O O . ALA A 1 85 ? 6.675 3.256 -8.963 1.00 97.94 85 ALA A O 1
ATOM 665 N N . SER A 1 86 ? 4.711 3.566 -7.924 1.00 97.88 86 SER A N 1
ATOM 666 C CA . SER A 1 86 ? 4.237 4.629 -8.811 1.00 97.88 86 SER A CA 1
ATOM 667 C C . SER A 1 86 ? 3.638 5.732 -7.961 1.00 97.88 86 SER A C 1
ATOM 669 O O . SER A 1 86 ? 2.771 5.445 -7.140 1.00 97.88 86 SER A O 1
ATOM 671 N N . ASN A 1 87 ? 4.077 6.964 -8.205 1.00 98.44 87 ASN A N 1
ATOM 672 C CA . ASN A 1 87 ? 3.532 8.162 -7.567 1.00 98.44 87 ASN A CA 1
ATOM 673 C C . ASN A 1 87 ? 2.766 9.034 -8.562 1.00 98.44 87 ASN A C 1
ATOM 675 O O . ASN A 1 87 ? 2.465 10.181 -8.259 1.00 98.44 87 ASN A O 1
ATOM 679 N N . TRP A 1 88 ? 2.479 8.527 -9.766 1.00 97.75 88 TRP A N 1
ATOM 680 C CA . TRP A 1 88 ? 1.767 9.293 -10.786 1.00 97.75 88 TRP A CA 1
ATOM 681 C C . TRP A 1 88 ? 0.447 9.858 -10.226 1.00 97.75 88 TRP A C 1
ATOM 683 O O . TRP A 1 88 ? -0.304 9.099 -9.611 1.00 97.75 88 TRP A O 1
ATOM 693 N N . PRO A 1 89 ? 0.122 11.147 -10.446 1.00 97.94 89 PRO A N 1
ATOM 694 C CA . PRO A 1 89 ? 0.796 12.123 -11.316 1.00 97.94 89 PRO A CA 1
ATOM 695 C C . PRO A 1 89 ? 1.843 13.003 -10.609 1.00 97.94 89 PRO A C 1
ATOM 697 O O . PRO A 1 89 ? 2.311 13.986 -11.180 1.00 97.94 89 PRO A O 1
ATOM 700 N N . LEU A 1 90 ? 2.191 12.697 -9.361 1.00 98.50 90 LEU A N 1
ATOM 701 C CA . LEU A 1 90 ? 3.106 13.497 -8.558 1.00 98.50 90 LEU A CA 1
ATOM 702 C C . LEU A 1 90 ? 4.550 13.341 -9.045 1.00 98.50 90 LEU A C 1
ATOM 704 O O . LEU A 1 90 ? 5.001 12.268 -9.451 1.00 98.50 90 LEU A O 1
ATOM 708 N N . ARG A 1 91 ? 5.295 14.446 -8.991 1.00 98.19 91 ARG A N 1
ATOM 709 C CA . ARG A 1 91 ? 6.707 14.484 -9.375 1.00 98.19 91 ARG A CA 1
ATOM 710 C C . ARG A 1 91 ? 7.560 13.811 -8.301 1.00 98.19 91 ARG A C 1
ATOM 712 O O . ARG A 1 91 ? 7.372 14.092 -7.127 1.00 98.19 91 ARG A O 1
ATOM 719 N N . GLY A 1 92 ? 8.551 13.019 -8.703 1.00 97.62 92 GLY A N 1
ATOM 720 C CA . GLY A 1 92 ? 9.547 12.441 -7.795 1.00 97.62 92 GLY A CA 1
ATOM 721 C C . GLY A 1 92 ? 9.083 11.188 -7.048 1.00 97.62 92 GLY A C 1
ATOM 722 O O . GLY A 1 92 ? 8.087 10.550 -7.392 1.00 97.62 92 GLY A O 1
ATOM 723 N N . GLY A 1 93 ? 9.865 10.802 -6.046 1.00 98.00 93 GLY A N 1
ATOM 724 C CA . GLY A 1 93 ? 9.648 9.596 -5.255 1.00 98.00 93 GLY A CA 1
ATOM 725 C C . GLY A 1 93 ? 10.425 9.608 -3.954 1.00 98.00 93 GLY A C 1
ATOM 726 O O . GLY A 1 93 ? 10.918 10.663 -3.544 1.00 98.00 93 GLY A O 1
ATOM 727 N N . LYS A 1 94 ? 10.527 8.438 -3.316 1.00 98.38 94 LYS A N 1
ATOM 728 C CA . LYS A 1 94 ? 11.373 8.226 -2.136 1.00 98.38 94 LYS A CA 1
ATOM 729 C C . LYS A 1 94 ? 12.716 8.934 -2.324 1.00 98.38 94 LYS A C 1
ATOM 731 O O . LYS A 1 94 ? 13.301 8.839 -3.400 1.00 98.38 94 LYS A O 1
ATOM 736 N N . ASP A 1 95 ? 13.174 9.603 -1.269 1.00 97.88 95 ASP A N 1
ATOM 737 C CA . ASP A 1 95 ? 14.430 10.367 -1.241 1.00 97.88 95 ASP A CA 1
ATOM 738 C C . ASP A 1 95 ? 14.408 11.698 -2.024 1.00 97.88 95 ASP A C 1
ATOM 740 O O . ASP A 1 95 ? 15.443 12.268 -2.355 1.00 97.88 95 ASP A O 1
ATOM 744 N N . THR A 1 96 ? 13.220 12.236 -2.322 1.00 98.00 96 THR A N 1
ATOM 745 C CA . THR A 1 96 ? 13.078 13.550 -2.969 1.00 98.00 96 THR A CA 1
ATOM 746 C C . THR A 1 96 ? 12.106 14.456 -2.217 1.00 98.00 96 THR A C 1
ATOM 748 O O . THR A 1 96 ? 11.173 13.978 -1.581 1.00 98.00 96 THR A O 1
ATOM 751 N N . LEU A 1 97 ? 12.299 15.775 -2.330 1.00 98.25 97 LEU A N 1
ATOM 752 C CA . LEU A 1 97 ? 11.404 16.797 -1.757 1.00 98.25 97 LEU A CA 1
ATOM 753 C C . LEU A 1 97 ? 10.231 17.170 -2.678 1.00 98.25 97 LEU A C 1
ATOM 755 O O . LEU A 1 97 ? 9.486 18.104 -2.395 1.00 98.25 97 LEU A O 1
ATOM 759 N N . TRP A 1 98 ? 10.089 16.489 -3.813 1.00 98.50 98 TRP A N 1
ATOM 760 C CA . TRP A 1 98 ? 8.932 16.675 -4.682 1.00 98.50 98 TRP A CA 1
ATOM 761 C C . TRP A 1 98 ? 7.708 15.980 -4.082 1.00 98.50 98 TRP A C 1
ATOM 763 O O . TRP A 1 98 ? 7.859 15.049 -3.298 1.00 98.50 98 TRP A O 1
ATOM 773 N N . GLU A 1 99 ? 6.503 16.374 -4.502 1.00 98.75 99 GLU A N 1
ATOM 774 C CA . GLU A 1 99 ? 5.237 15.823 -3.986 1.00 98.75 99 GLU A CA 1
ATOM 775 C C . GLU A 1 99 ? 5.211 14.287 -3.942 1.00 98.75 99 GLU A C 1
ATOM 777 O O . GLU A 1 99 ? 4.763 13.707 -2.967 1.00 98.75 99 GLU A O 1
ATOM 782 N N . GLY A 1 100 ? 5.755 13.603 -4.948 1.00 98.62 100 GLY A N 1
ATOM 783 C CA . GLY A 1 100 ? 5.797 12.142 -4.985 1.00 98.62 100 GLY A CA 1
ATOM 784 C C . GLY A 1 100 ? 6.720 11.509 -3.941 1.00 98.62 100 GLY A C 1
ATOM 785 O O . GLY A 1 100 ? 6.681 10.298 -3.782 1.00 98.62 100 GLY A O 1
ATOM 786 N N . GLY A 1 101 ? 7.566 12.279 -3.258 1.00 98.31 101 GLY A N 1
ATOM 787 C CA . GLY A 1 101 ? 8.381 11.823 -2.132 1.00 98.31 101 GLY A CA 1
ATOM 788 C C . GLY A 1 101 ? 7.783 12.128 -0.759 1.00 98.31 101 GLY A C 1
ATOM 789 O O . GLY A 1 101 ? 8.103 11.414 0.191 1.00 98.31 101 GLY A O 1
ATOM 790 N N . VAL A 1 102 ? 6.914 13.139 -0.652 1.00 98.25 102 VAL A N 1
ATOM 791 C CA . VAL A 1 102 ? 6.474 13.702 0.641 1.00 98.25 102 VAL A CA 1
ATOM 792 C C . VAL A 1 102 ? 4.955 13.749 0.848 1.00 98.25 102 VAL A C 1
ATOM 794 O O . VAL A 1 102 ? 4.523 14.156 1.925 1.00 98.25 102 VAL A O 1
ATOM 797 N N . ARG A 1 103 ? 4.148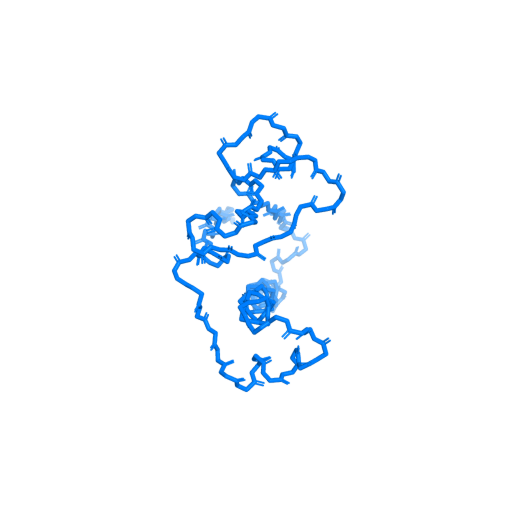 13.359 -0.146 1.00 96.44 103 ARG A N 1
ATOM 798 C CA . ARG A 1 103 ? 2.681 13.399 -0.095 1.00 96.44 103 ARG A CA 1
ATOM 799 C C . ARG A 1 103 ? 2.037 12.030 -0.260 1.00 96.44 103 ARG A C 1
ATOM 801 O O . ARG A 1 103 ? 2.533 11.233 -1.086 1.00 96.44 103 ARG A O 1
#

Radius of gyration: 16.19 Å; chains: 1; bounding box: 33×34×49 Å

pLDDT: mean 97.57, std 2.69, range [74.0, 98.81]